Protein AF-A0A3Q3ELV6-F1 (afdb_monomer)

Nearest PDB structures (foldseek):
  6hts-assembly1_M  TM=9.367E-01  e=1.023E-05  Homo sapiens
  8hy0-assembly1_E  TM=7.033E-01  e=5.556E-07  Xenopus laevis
  5ong-assembly1_E  TM=9.252E-01  e=2.235E-05  Xenopus laevis
  7pf0-assembly1_O  TM=9.320E-01  e=3.423E-05  Homo sapiens
  8jho-assembly1_E  TM=6.820E-01  e=5.795E-06  Xenopus laevis

Mean predicted aligned error: 13.7 Å

Structure (mmCIF, N/CA/C/O backbone):
data_AF-A0A3Q3ELV6-F1
#
_entry.id   AF-A0A3Q3ELV6-F1
#
loop_
_atom_site.group_PDB
_atom_site.id
_atom_site.type_symbol
_atom_site.label_atom_id
_atom_site.label_alt_id
_atom_site.label_comp_id
_atom_site.label_asym_id
_atom_site.label_entity_id
_atom_site.label_seq_id
_atom_site.pdbx_PDB_ins_code
_atom_site.Cartn_x
_atom_site.Cartn_y
_atom_site.Cartn_z
_atom_site.occupancy
_atom_site.B_iso_or_equiv
_atom_site.auth_seq_id
_atom_site.auth_comp_id
_atom_site.auth_asym_id
_atom_site.auth_atom_id
_atom_site.pdbx_PDB_model_num
ATOM 1 N N . MET A 1 1 ? 63.309 11.826 -25.674 1.00 46.81 1 MET A N 1
ATOM 2 C CA . MET A 1 1 ? 62.225 12.732 -25.229 1.00 46.81 1 MET A CA 1
ATOM 3 C C . MET A 1 1 ? 60.992 12.454 -26.080 1.00 46.81 1 MET A C 1
ATOM 5 O O . MET A 1 1 ? 61.061 12.596 -27.294 1.00 46.81 1 MET A O 1
ATOM 9 N N . ALA A 1 2 ? 59.924 11.923 -25.478 1.00 55.00 2 ALA A N 1
ATOM 10 C CA . ALA A 1 2 ? 58.772 11.371 -26.193 1.00 55.00 2 ALA A CA 1
ATOM 11 C C . ALA A 1 2 ? 57.732 12.455 -26.523 1.00 55.00 2 ALA A C 1
ATOM 13 O O . ALA A 1 2 ? 57.252 13.162 -25.641 1.00 55.00 2 ALA A O 1
ATOM 14 N N . ARG A 1 3 ? 57.376 12.568 -27.807 1.00 62.62 3 ARG A N 1
ATOM 15 C CA . ARG A 1 3 ? 56.339 13.471 -28.321 1.00 62.62 3 ARG A CA 1
ATOM 16 C C . ARG A 1 3 ? 54.958 12.939 -27.927 1.00 62.62 3 ARG A C 1
ATOM 18 O O . ARG A 1 3 ? 54.530 11.895 -28.415 1.00 62.62 3 ARG A O 1
ATOM 25 N N . THR A 1 4 ? 54.252 13.655 -27.060 1.00 69.06 4 THR A N 1
ATOM 26 C CA . THR A 1 4 ? 52.887 13.325 -26.641 1.00 69.06 4 THR A CA 1
ATOM 27 C C . THR A 1 4 ? 51.902 13.602 -27.785 1.00 69.06 4 THR A C 1
ATOM 29 O O . THR A 1 4 ? 51.767 14.725 -28.266 1.00 69.06 4 THR A O 1
ATOM 32 N N . LYS A 1 5 ? 51.204 12.564 -28.270 1.00 66.00 5 LYS A N 1
ATOM 33 C CA . LYS A 1 5 ? 50.063 12.728 -29.185 1.00 66.00 5 LYS A CA 1
ATOM 34 C C . LYS A 1 5 ? 48.829 13.089 -28.361 1.00 66.00 5 LYS A C 1
ATOM 36 O O . LYS A 1 5 ? 48.207 12.227 -27.750 1.00 66.00 5 LYS A O 1
ATOM 41 N N . GLN A 1 6 ? 48.476 14.367 -28.351 1.00 63.94 6 GLN A N 1
ATOM 42 C CA . GLN A 1 6 ? 47.228 14.855 -27.777 1.00 63.94 6 GLN A CA 1
ATOM 43 C C . GLN A 1 6 ? 46.089 14.560 -28.767 1.00 63.94 6 GLN A C 1
ATOM 45 O O . GLN A 1 6 ? 45.954 15.225 -29.791 1.00 63.94 6 GLN A O 1
ATOM 50 N N . THR A 1 7 ? 45.272 13.536 -28.510 1.00 67.31 7 THR A N 1
ATOM 51 C CA . THR A 1 7 ? 44.023 13.358 -29.264 1.00 67.31 7 THR A CA 1
ATOM 52 C C . THR A 1 7 ? 42.970 14.285 -28.673 1.00 67.31 7 THR A C 1
ATOM 54 O O . THR A 1 7 ? 42.527 14.081 -27.541 1.00 67.31 7 THR A O 1
ATOM 57 N N . ALA A 1 8 ? 42.564 15.306 -29.426 1.00 62.56 8 ALA A N 1
ATOM 58 C CA . ALA A 1 8 ? 41.490 16.205 -29.028 1.00 62.56 8 ALA A CA 1
ATOM 59 C C . ALA A 1 8 ? 40.168 15.425 -28.895 1.00 62.56 8 ALA A C 1
ATOM 61 O O . ALA A 1 8 ? 39.532 15.067 -29.889 1.00 62.56 8 ALA A O 1
ATOM 62 N N . ARG A 1 9 ? 39.731 15.157 -27.660 1.00 64.94 9 ARG A N 1
ATOM 63 C CA . ARG A 1 9 ? 38.347 14.755 -27.391 1.00 64.94 9 ARG A CA 1
ATOM 64 C C . ARG A 1 9 ? 37.475 15.998 -27.522 1.00 64.94 9 ARG A C 1
ATOM 66 O O . ARG A 1 9 ? 37.550 16.903 -26.699 1.00 64.94 9 ARG A O 1
ATOM 73 N N . LYS A 1 10 ? 36.657 16.038 -28.575 1.00 62.53 10 LYS A N 1
ATOM 74 C CA . LYS A 1 10 ? 35.618 17.056 -28.762 1.00 62.53 10 LYS A CA 1
ATOM 75 C C . LYS A 1 10 ? 34.651 17.006 -27.573 1.00 62.53 10 LYS A C 1
ATOM 77 O O . LYS A 1 10 ? 33.914 16.033 -27.425 1.00 62.53 10 LYS A O 1
ATOM 82 N N . SER A 1 11 ? 34.625 18.054 -26.753 1.00 66.56 11 SER A N 1
ATOM 83 C CA . SER A 1 11 ? 33.542 18.324 -25.806 1.00 66.56 11 SER A CA 1
ATOM 84 C C . SER A 1 11 ? 32.325 18.812 -26.592 1.00 66.56 11 SER A C 1
ATOM 86 O O . SER A 1 11 ? 32.107 20.001 -26.804 1.00 66.56 11 SER A O 1
ATOM 88 N N . THR A 1 12 ? 31.527 17.873 -27.090 1.00 64.50 12 THR A N 1
ATOM 89 C CA . THR A 1 12 ? 30.217 18.219 -27.643 1.00 64.50 12 THR A CA 1
ATOM 90 C C . THR A 1 12 ? 29.223 18.276 -26.493 1.00 64.50 12 THR A C 1
ATOM 92 O O . THR A 1 12 ? 28.718 17.261 -26.023 1.00 64.50 12 THR A O 1
ATOM 95 N N . GLY A 1 13 ? 28.962 19.499 -26.021 1.00 60.69 13 GLY A N 1
ATOM 96 C CA . GLY A 1 13 ? 27.707 19.808 -25.347 1.00 60.69 13 GLY A CA 1
ATOM 97 C C . GLY A 1 13 ? 26.554 19.342 -26.234 1.00 60.69 13 GLY A C 1
ATOM 98 O O . GLY A 1 13 ? 26.610 19.505 -27.455 1.00 60.69 13 GLY A O 1
ATOM 99 N N . GLY A 1 14 ? 25.562 18.693 -25.624 1.00 68.94 14 GLY A N 1
ATOM 100 C CA . GLY A 1 14 ? 24.464 18.023 -26.314 1.00 68.94 14 GLY A CA 1
ATOM 101 C C . GLY A 1 14 ? 23.746 18.935 -27.308 1.00 68.94 14 GLY A C 1
ATOM 102 O O . GLY A 1 14 ? 22.829 19.665 -26.952 1.00 68.94 14 GLY A O 1
ATOM 103 N N . LYS A 1 15 ? 24.147 18.863 -28.576 1.00 63.28 15 LYS A N 1
ATOM 104 C CA . LYS A 1 15 ? 23.410 19.381 -29.726 1.00 63.28 15 LYS A CA 1
ATOM 105 C C . LYS A 1 15 ? 23.180 18.211 -30.665 1.00 63.28 15 LYS A C 1
ATOM 107 O O . LYS A 1 15 ? 24.128 17.642 -31.199 1.00 63.28 15 LYS A O 1
ATOM 112 N N . ALA A 1 16 ? 21.911 17.848 -30.826 1.00 66.94 16 ALA A N 1
ATOM 113 C CA . ALA A 1 16 ? 21.481 16.797 -31.732 1.00 66.94 16 ALA A CA 1
ATOM 114 C C . ALA A 1 16 ? 21.803 17.197 -33.186 1.00 66.94 16 ALA A C 1
ATOM 116 O O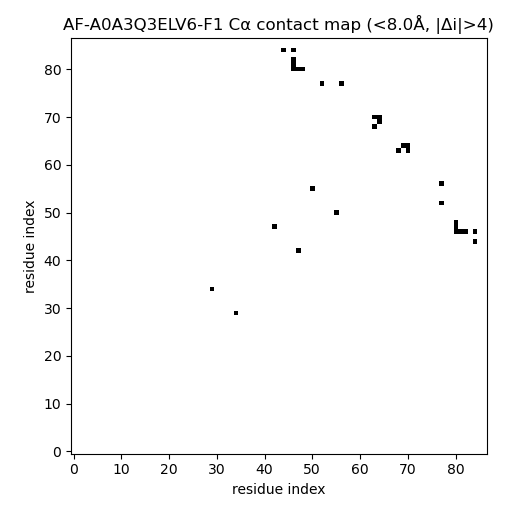 . ALA A 1 16 ? 21.297 18.220 -33.659 1.00 66.94 16 ALA A O 1
ATOM 117 N N . PRO A 1 17 ? 22.623 16.424 -33.918 1.00 62.91 17 PRO A N 1
ATOM 118 C CA . PRO A 1 17 ? 22.813 16.643 -35.336 1.00 62.91 17 PRO A CA 1
ATOM 119 C C . PRO A 1 17 ? 21.631 16.046 -36.108 1.00 62.91 17 PRO A C 1
ATOM 121 O O . PRO A 1 17 ? 21.389 14.848 -36.046 1.00 62.91 17 PRO A O 1
ATOM 124 N N . ARG A 1 18 ? 20.948 16.933 -36.846 1.00 58.97 18 ARG A N 1
ATOM 125 C CA . ARG A 1 18 ? 20.253 16.739 -38.134 1.00 58.97 18 ARG A CA 1
ATOM 126 C C . ARG A 1 18 ? 19.215 15.606 -38.207 1.00 58.97 18 ARG A C 1
ATOM 128 O O . ARG A 1 18 ? 19.550 14.437 -38.096 1.00 58.97 18 ARG A O 1
ATOM 135 N N . LYS A 1 19 ? 17.965 15.980 -38.533 1.00 62.66 19 LYS A N 1
ATOM 136 C CA . LYS A 1 19 ? 16.881 15.103 -39.025 1.00 62.66 19 LYS A CA 1
ATOM 137 C C . LYS A 1 19 ? 17.409 14.104 -40.073 1.00 62.66 19 LYS A C 1
ATOM 139 O O . LYS A 1 19 ? 17.362 14.364 -41.270 1.00 62.66 19 LYS A O 1
ATOM 144 N N . GLN A 1 20 ? 17.897 12.959 -39.620 1.00 60.41 20 GLN A N 1
ATOM 145 C CA . GLN A 1 20 ? 17.698 11.694 -40.302 1.00 60.41 20 GLN A CA 1
ATOM 146 C C . GLN A 1 20 ? 16.308 11.229 -39.885 1.00 60.41 20 GLN A C 1
ATOM 148 O O . GLN A 1 20 ? 15.892 11.472 -38.749 1.00 60.41 20 GLN A O 1
ATOM 153 N N . LEU A 1 21 ? 15.565 10.627 -40.808 1.00 62.41 21 LEU A N 1
ATOM 154 C CA . LEU A 1 21 ? 14.301 9.954 -40.522 1.00 62.41 21 LEU A CA 1
ATOM 155 C C . LEU A 1 21 ? 14.592 8.821 -39.530 1.00 62.41 21 LEU A C 1
ATOM 157 O O . LEU A 1 21 ? 14.830 7.682 -39.913 1.00 62.41 21 LEU A O 1
ATOM 161 N N . ALA A 1 22 ? 14.668 9.164 -38.245 1.00 64.62 22 ALA A N 1
ATOM 162 C CA . ALA A 1 22 ? 14.918 8.226 -37.178 1.00 64.62 22 ALA A CA 1
ATOM 163 C C . ALA A 1 22 ? 13.670 7.361 -37.082 1.00 64.62 22 ALA A C 1
ATOM 165 O O . ALA A 1 22 ? 12.640 7.782 -36.551 1.00 64.62 22 ALA A O 1
ATOM 166 N N . THR A 1 23 ? 13.752 6.152 -37.628 1.00 68.56 23 THR A N 1
ATOM 167 C CA . THR A 1 23 ? 12.816 5.089 -37.292 1.00 68.56 23 THR A CA 1
ATOM 168 C C . THR A 1 23 ? 12.844 4.976 -35.773 1.00 68.56 23 THR A C 1
ATOM 170 O O . THR A 1 23 ? 13.855 4.546 -35.213 1.00 68.56 23 THR A O 1
ATOM 173 N N . LYS A 1 24 ? 11.793 5.457 -35.094 1.00 75.56 24 LYS A N 1
ATOM 174 C CA . LYS A 1 24 ? 11.677 5.370 -33.634 1.00 75.56 24 LYS A CA 1
ATOM 175 C C . LYS A 1 24 ? 11.989 3.931 -33.237 1.00 75.56 24 LYS A C 1
ATOM 177 O O . LYS A 1 24 ? 11.261 3.016 -33.624 1.00 75.56 24 LYS A O 1
ATOM 18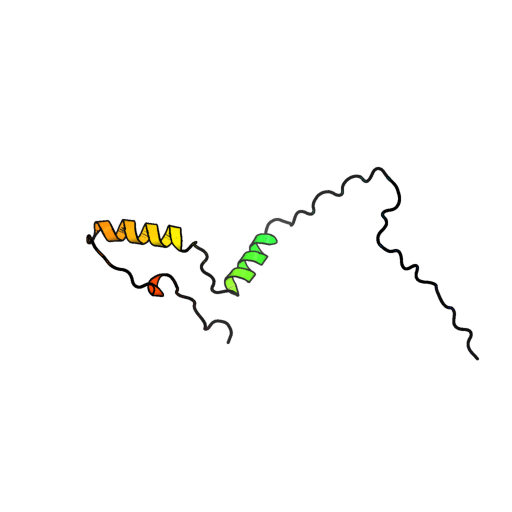2 N N . ALA A 1 25 ? 13.086 3.735 -32.506 1.00 78.81 25 ALA A N 1
ATOM 183 C CA . ALA A 1 25 ? 13.412 2.434 -31.952 1.00 78.81 25 ALA A CA 1
ATOM 184 C C . ALA A 1 25 ? 12.213 1.964 -31.120 1.00 78.81 25 ALA A C 1
ATOM 186 O O . ALA A 1 25 ? 11.624 2.745 -30.364 1.00 78.81 25 ALA A O 1
ATOM 187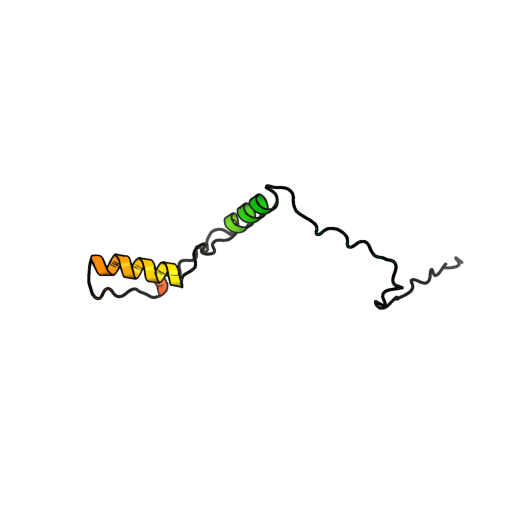 N N . LYS A 1 26 ? 11.809 0.707 -31.308 1.00 84.75 26 LYS A N 1
ATOM 188 C CA . LYS A 1 26 ? 10.665 0.149 -30.587 1.00 84.75 26 LYS A CA 1
ATOM 189 C C . LYS A 1 26 ? 10.942 0.230 -29.079 1.00 84.75 26 LYS A C 1
ATOM 191 O O . LYS A 1 26 ? 12.075 -0.038 -28.671 1.00 84.75 26 LYS A O 1
ATOM 196 N N . PRO A 1 27 ? 9.940 0.569 -28.249 1.00 90.25 27 PRO A N 1
ATOM 197 C CA . PRO A 1 27 ? 10.105 0.548 -26.803 1.00 90.25 27 PRO A CA 1
ATOM 198 C C . PRO A 1 27 ? 10.638 -0.812 -26.349 1.00 90.25 27 PRO A C 1
ATOM 200 O O . PRO A 1 27 ? 10.111 -1.855 -26.745 1.00 90.25 27 PRO A O 1
ATOM 203 N N . HIS A 1 28 ? 11.688 -0.807 -25.528 1.00 91.62 28 HIS A N 1
ATOM 204 C CA . HIS A 1 28 ? 12.230 -2.040 -24.973 1.00 91.62 28 HIS A CA 1
ATOM 205 C C . HIS A 1 28 ? 11.168 -2.723 -24.102 1.00 91.62 28 HIS A C 1
ATOM 207 O O . HIS A 1 28 ? 10.681 -2.144 -23.128 1.00 91.62 28 HIS A O 1
ATOM 213 N N . ARG A 1 29 ? 10.834 -3.975 -24.430 1.00 95.25 29 ARG A N 1
ATOM 214 C CA . ARG A 1 29 ? 9.912 -4.807 -23.654 1.00 95.25 29 ARG A CA 1
ATOM 215 C C . ARG A 1 29 ? 10.677 -5.969 -23.037 1.00 95.25 29 ARG A C 1
ATOM 217 O O . ARG A 1 29 ? 11.323 -6.737 -23.741 1.00 95.25 29 ARG A O 1
ATOM 224 N N . TYR A 1 30 ? 10.583 -6.101 -21.717 1.00 96.06 30 TYR A N 1
ATOM 225 C CA . TYR A 1 30 ? 11.158 -7.237 -21.002 1.00 96.06 30 TYR A CA 1
ATOM 226 C C . TYR A 1 30 ? 10.469 -8.547 -21.397 1.00 96.06 30 TYR A C 1
ATOM 228 O O . TYR A 1 30 ? 9.274 -8.564 -21.706 1.00 96.06 30 TYR A O 1
ATOM 236 N N . ARG A 1 31 ? 11.218 -9.654 -21.341 1.00 96.62 31 ARG A N 1
ATOM 237 C CA . ARG A 1 31 ? 10.655 -10.993 -21.536 1.00 96.62 31 ARG A CA 1
ATOM 238 C C . ARG A 1 31 ? 9.653 -11.301 -20.408 1.00 96.62 31 ARG A C 1
ATOM 240 O O . ARG A 1 31 ? 9.834 -10.810 -19.284 1.00 96.62 31 ARG A O 1
ATOM 247 N N . PRO A 1 32 ? 8.608 -12.104 -20.674 1.00 97.50 32 PRO A N 1
ATOM 248 C CA . PRO A 1 32 ? 7.742 -12.628 -19.622 1.00 97.50 32 PRO A CA 1
ATOM 249 C C . PRO A 1 32 ? 8.574 -13.240 -18.483 1.00 97.50 32 PRO A C 1
ATOM 251 O O . PRO A 1 32 ? 9.615 -13.847 -18.724 1.00 97.50 32 PRO A O 1
ATOM 254 N N . GLY A 1 33 ? 8.162 -13.017 -17.236 1.00 97.12 33 GLY A N 1
ATOM 255 C CA . GLY A 1 33 ? 8.878 -13.490 -16.045 1.00 97.12 33 GLY A CA 1
ATOM 256 C C . GLY A 1 33 ? 9.995 -12.569 -15.534 1.00 97.12 33 GLY A C 1
ATOM 257 O O . GLY A 1 33 ? 10.234 -12.535 -14.330 1.00 97.12 33 GLY A O 1
ATOM 258 N N . THR A 1 34 ? 10.628 -11.739 -16.376 1.00 97.94 34 THR A N 1
ATOM 259 C CA . THR A 1 34 ? 11.711 -10.841 -15.916 1.00 97.94 34 THR A CA 1
ATOM 260 C C . THR A 1 34 ? 11.229 -9.827 -14.874 1.00 97.94 34 THR A C 1
ATOM 262 O O . THR A 1 34 ? 11.915 -9.571 -13.886 1.00 97.94 34 THR A O 1
ATOM 265 N N . VAL A 1 35 ? 10.043 -9.246 -15.080 1.00 97.69 35 VAL A N 1
ATOM 266 C CA . VAL A 1 35 ? 9.458 -8.279 -14.137 1.00 97.69 35 VAL A CA 1
ATOM 267 C C . VAL A 1 35 ? 8.991 -8.979 -12.859 1.00 97.69 35 VAL A C 1
ATOM 269 O O . VAL A 1 35 ? 9.310 -8.506 -11.772 1.00 97.69 35 VAL A O 1
ATOM 272 N N . ALA A 1 36 ? 8.356 -10.147 -12.984 1.00 98.00 36 ALA A N 1
ATOM 273 C CA . ALA A 1 36 ? 7.873 -10.928 -11.847 1.00 98.00 36 ALA A CA 1
ATOM 274 C C . ALA A 1 36 ? 9.013 -11.351 -10.905 1.00 98.00 36 ALA A C 1
ATOM 276 O O . ALA A 1 36 ? 8.938 -11.124 -9.703 1.00 98.00 36 ALA A O 1
ATOM 277 N N . LEU A 1 37 ? 10.122 -11.883 -11.437 1.00 98.38 37 LEU A N 1
ATOM 278 C CA . LEU A 1 37 ? 11.285 -12.255 -10.617 1.00 98.38 37 LEU A CA 1
ATOM 279 C C . LEU A 1 37 ? 11.904 -11.048 -9.901 1.00 98.38 37 LEU A C 1
ATOM 281 O O . LEU A 1 37 ? 12.382 -11.169 -8.772 1.00 98.38 37 LEU A O 1
ATOM 285 N N . ARG A 1 38 ? 11.891 -9.874 -10.539 1.00 97.50 38 ARG A N 1
ATOM 286 C CA . ARG A 1 38 ? 12.365 -8.629 -9.925 1.00 97.50 38 ARG A CA 1
ATOM 287 C C . ARG A 1 38 ? 11.451 -8.182 -8.782 1.00 97.50 38 ARG A C 1
ATOM 289 O O . ARG A 1 38 ? 11.959 -7.770 -7.742 1.00 97.50 38 ARG A O 1
ATOM 296 N N . GLU A 1 39 ? 10.138 -8.283 -8.954 1.00 96.94 39 GLU A N 1
ATOM 297 C CA . GLU A 1 39 ? 9.148 -7.968 -7.918 1.00 96.94 39 GLU A CA 1
ATOM 298 C C . GLU A 1 39 ? 9.221 -8.942 -6.738 1.00 96.94 39 GLU A C 1
ATOM 300 O O . GLU A 1 39 ? 9.283 -8.490 -5.598 1.00 96.94 39 GLU A O 1
ATOM 305 N N . ILE A 1 40 ? 9.340 -10.252 -6.991 1.00 97.31 40 ILE A N 1
ATOM 306 C CA . ILE A 1 40 ? 9.531 -11.274 -5.947 1.00 97.31 40 ILE A CA 1
ATOM 307 C C . ILE A 1 40 ? 10.764 -10.945 -5.101 1.00 97.31 40 ILE A C 1
ATOM 309 O O . ILE A 1 40 ? 10.670 -10.851 -3.880 1.00 97.31 40 ILE A O 1
ATOM 313 N N . ARG A 1 41 ? 11.912 -10.688 -5.742 1.00 97.00 41 ARG A N 1
ATOM 314 C CA . ARG A 1 41 ? 13.145 -10.318 -5.029 1.00 97.00 41 ARG A CA 1
ATOM 315 C C . ARG A 1 41 ? 12.984 -9.023 -4.235 1.00 97.00 41 ARG A C 1
ATOM 317 O O . ARG A 1 41 ? 13.496 -8.924 -3.123 1.00 97.00 41 ARG A O 1
ATOM 324 N N . ARG A 1 42 ? 12.278 -8.029 -4.787 1.00 95.44 42 ARG A N 1
ATOM 325 C CA . ARG A 1 42 ? 12.004 -6.759 -4.101 1.00 95.44 42 ARG A CA 1
ATOM 326 C C . ARG A 1 42 ? 11.172 -6.985 -2.837 1.00 95.44 42 ARG A C 1
ATOM 328 O O . ARG A 1 42 ? 11.595 -6.547 -1.772 1.00 95.44 42 ARG A O 1
ATOM 335 N N . TYR A 1 43 ? 10.033 -7.667 -2.945 1.00 94.50 43 TYR A N 1
ATOM 336 C CA . TYR A 1 43 ? 9.100 -7.866 -1.830 1.00 94.50 43 TYR A CA 1
ATOM 337 C C . TYR A 1 43 ? 9.584 -8.879 -0.795 1.00 94.50 43 TYR A C 1
ATOM 339 O O . TYR A 1 43 ? 9.183 -8.806 0.357 1.00 94.50 43 TYR A O 1
ATOM 347 N N . GLN A 1 44 ? 10.472 -9.802 -1.166 1.00 94.50 44 GLN A N 1
ATOM 348 C CA . GLN A 1 44 ? 11.134 -10.671 -0.192 1.00 94.50 44 GLN A CA 1
ATOM 349 C C . GLN A 1 44 ? 12.219 -9.937 0.607 1.00 94.50 44 GLN A C 1
ATOM 351 O O . GLN A 1 44 ? 12.510 -10.331 1.735 1.00 94.50 44 GLN A O 1
ATOM 356 N N . LYS A 1 45 ? 12.818 -8.880 0.039 1.00 93.38 45 LYS A N 1
ATOM 357 C CA . LYS A 1 45 ? 13.835 -8.061 0.710 1.00 93.38 45 LYS A CA 1
ATOM 358 C C . LYS A 1 45 ? 13.225 -7.005 1.634 1.00 93.38 45 LYS A C 1
ATOM 360 O O . LYS A 1 45 ? 13.818 -6.687 2.660 1.00 93.38 45 LYS A O 1
ATOM 365 N N . SER A 1 46 ? 12.084 -6.427 1.263 1.00 91.19 46 SER A N 1
ATOM 366 C CA . SER A 1 46 ? 11.382 -5.439 2.083 1.00 91.19 46 SER A CA 1
ATOM 367 C C . SER A 1 46 ? 10.313 -6.082 2.972 1.00 91.19 46 SER A C 1
ATOM 369 O O . SER A 1 46 ? 9.909 -7.223 2.782 1.00 91.19 46 SER A O 1
ATOM 371 N N . THR A 1 47 ? 9.850 -5.328 3.966 1.00 90.81 47 THR A N 1
ATOM 372 C CA . THR A 1 47 ? 8.718 -5.688 4.840 1.00 90.81 47 THR A CA 1
ATOM 373 C C . THR A 1 47 ? 7.623 -4.618 4.772 1.00 90.81 47 THR A C 1
ATOM 375 O O . THR A 1 47 ? 6.920 -4.341 5.743 1.00 90.81 47 THR A O 1
ATOM 378 N N . GLU A 1 48 ? 7.508 -3.940 3.624 1.00 91.56 48 GLU A N 1
ATOM 379 C CA . GLU A 1 48 ? 6.457 -2.946 3.405 1.00 91.56 48 GLU A CA 1
ATOM 380 C C . GLU A 1 48 ? 5.091 -3.614 3.216 1.00 91.56 48 GLU A C 1
ATOM 382 O O . GLU A 1 48 ? 4.989 -4.710 2.668 1.00 91.56 48 GLU A O 1
ATOM 387 N N . LEU A 1 49 ? 4.030 -2.946 3.673 1.00 92.06 49 LEU A N 1
ATOM 388 C CA . LEU A 1 49 ? 2.672 -3.442 3.481 1.00 92.06 49 LEU A CA 1
ATOM 389 C C . LEU A 1 49 ? 2.341 -3.454 1.987 1.00 92.06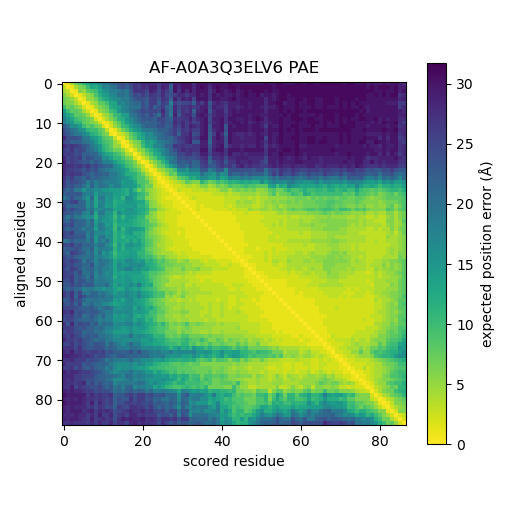 49 LEU A C 1
ATOM 391 O O . LEU A 1 49 ? 2.452 -2.430 1.313 1.00 92.06 49 LEU A O 1
ATOM 395 N N . LEU A 1 50 ? 1.893 -4.607 1.494 1.00 93.25 50 LEU A N 1
ATOM 396 C CA . LEU A 1 50 ? 1.492 -4.778 0.096 1.00 93.25 50 LEU A CA 1
ATOM 397 C C . LEU A 1 50 ? 0.090 -4.215 -0.180 1.00 93.25 50 LEU A C 1
ATOM 399 O O . LEU A 1 50 ? -0.225 -3.843 -1.308 1.00 93.25 50 LEU A O 1
ATOM 403 N N . ILE A 1 51 ? -0.742 -4.115 0.860 1.00 94.00 51 ILE A N 1
ATOM 404 C CA . ILE A 1 51 ? -2.097 -3.566 0.796 1.00 94.00 51 ILE A CA 1
ATOM 405 C C . ILE A 1 51 ? -2.088 -2.142 1.360 1.00 94.00 51 ILE A C 1
ATOM 407 O O . ILE A 1 51 ? -1.462 -1.853 2.383 1.00 94.00 51 ILE A O 1
ATOM 411 N N . ARG A 1 52 ? -2.801 -1.226 0.694 1.00 94.69 52 ARG A N 1
ATOM 412 C CA . ARG A 1 52 ? -2.931 0.165 1.149 1.00 94.69 52 ARG A CA 1
ATOM 413 C C . ARG A 1 52 ? -3.663 0.228 2.492 1.00 94.69 52 ARG A C 1
ATOM 415 O O . ARG A 1 52 ? -4.717 -0.377 2.661 1.00 94.69 52 ARG A O 1
ATOM 422 N N . LYS A 1 53 ? -3.147 1.054 3.407 1.00 92.62 53 LYS A N 1
ATOM 423 C CA . LYS A 1 53 ? -3.658 1.165 4.784 1.00 92.62 53 LYS A CA 1
ATOM 424 C C . LYS A 1 53 ? -5.113 1.627 4.867 1.00 92.62 53 LYS A C 1
ATOM 426 O O . LYS A 1 53 ? -5.894 1.004 5.568 1.00 92.62 53 LYS A O 1
ATOM 431 N N . LEU A 1 54 ? -5.488 2.695 4.157 1.00 94.50 54 LEU A N 1
ATOM 432 C CA . LEU A 1 54 ? -6.819 3.299 4.308 1.00 94.50 54 LEU A CA 1
ATOM 433 C C . LEU A 1 54 ? -7.969 2.384 3.835 1.00 94.50 54 LEU A C 1
ATOM 435 O O . LEU A 1 54 ? -8.922 2.229 4.596 1.00 94.50 54 LEU A O 1
ATOM 439 N N . PRO A 1 55 ? -7.910 1.743 2.648 1.00 96.31 55 PRO A N 1
ATOM 440 C CA . PRO A 1 55 ? -8.935 0.776 2.249 1.00 96.31 55 PRO A CA 1
ATOM 441 C C . PRO A 1 55 ? -9.027 -0.419 3.204 1.00 96.31 55 PRO A C 1
ATOM 443 O O . PRO A 1 55 ? -10.125 -0.791 3.603 1.00 96.31 55 PRO A O 1
ATOM 446 N N . PHE A 1 56 ? -7.884 -0.964 3.638 1.00 95.94 56 PHE A N 1
ATOM 447 C CA . PHE A 1 56 ? -7.852 -2.072 4.596 1.00 95.94 56 PHE A CA 1
ATOM 448 C C . PHE A 1 56 ? -8.452 -1.678 5.954 1.00 95.94 56 PHE A C 1
ATOM 450 O O . PHE A 1 56 ? -9.249 -2.414 6.524 1.00 95.94 56 PHE A O 1
ATOM 457 N N . GLN A 1 57 ? -8.141 -0.476 6.443 1.00 95.12 57 GLN A N 1
ATOM 458 C CA . GLN A 1 57 ? -8.719 0.062 7.672 1.00 95.12 57 GLN A CA 1
ATOM 459 C C . GLN A 1 57 ? -10.240 0.224 7.586 1.00 95.12 57 GLN A C 1
ATOM 461 O O . GLN A 1 57 ? -10.929 -0.040 8.570 1.00 95.12 57 GLN A O 1
ATOM 466 N N . ARG A 1 58 ? -10.767 0.684 6.445 1.00 95.69 58 ARG A N 1
ATOM 467 C CA . ARG A 1 58 ? -12.218 0.803 6.234 1.00 95.69 58 ARG A CA 1
ATOM 468 C C . ARG A 1 58 ? -12.886 -0.567 6.272 1.00 95.69 58 ARG A C 1
ATOM 470 O O . ARG A 1 58 ? -13.831 -0.725 7.031 1.00 95.69 58 ARG A O 1
ATOM 477 N N . LEU A 1 59 ? -12.323 -1.546 5.563 1.00 96.25 59 LEU A N 1
ATOM 478 C CA . LEU A 1 59 ? -12.828 -2.921 5.543 1.00 96.25 59 LEU A CA 1
ATOM 479 C C . LEU A 1 59 ? -12.892 -3.537 6.947 1.00 96.25 59 LEU A C 1
ATOM 481 O O . LEU A 1 59 ? -13.899 -4.111 7.335 1.00 96.25 59 LEU A O 1
ATOM 485 N N . VAL A 1 60 ? -11.833 -3.391 7.742 1.00 95.62 60 VAL A N 1
ATOM 486 C CA . VAL A 1 60 ? -11.825 -3.943 9.104 1.00 95.62 60 VAL A CA 1
ATOM 487 C C . VAL A 1 60 ? -12.862 -3.254 10.000 1.00 95.62 60 VAL A C 1
ATOM 489 O O . VAL A 1 60 ? -13.456 -3.912 10.848 1.00 95.62 60 VAL A O 1
ATOM 492 N N . ARG A 1 61 ? -13.108 -1.948 9.823 1.00 94.94 61 ARG A N 1
ATOM 493 C CA . ARG A 1 61 ? -14.153 -1.227 10.574 1.00 94.94 61 ARG A CA 1
ATOM 494 C C . ARG A 1 61 ? -15.559 -1.640 10.160 1.00 94.94 61 ARG A C 1
ATOM 496 O O . ARG A 1 61 ? -16.407 -1.740 11.033 1.00 94.94 61 ARG A O 1
ATOM 503 N N . GLU A 1 62 ? -15.775 -1.869 8.870 1.00 95.81 62 GLU A N 1
ATOM 504 C CA . GLU A 1 62 ? -17.033 -2.386 8.327 1.00 95.81 62 GLU A CA 1
ATOM 505 C C . GLU A 1 62 ? -17.374 -3.732 8.973 1.00 95.81 62 GLU A C 1
ATOM 507 O O . GLU A 1 62 ? -18.390 -3.836 9.645 1.00 95.81 62 GLU A O 1
ATOM 512 N N . ILE A 1 63 ? -16.448 -4.694 8.921 1.00 96.50 63 ILE A N 1
ATOM 513 C CA . ILE A 1 63 ? -16.633 -6.020 9.533 1.00 96.50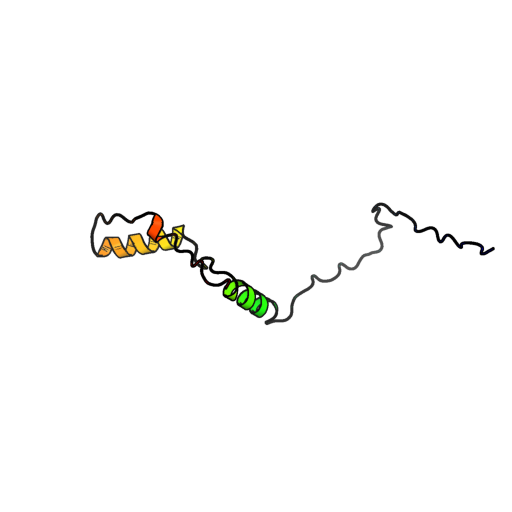 63 ILE A CA 1
ATOM 514 C C . ILE A 1 63 ? -16.831 -5.916 11.051 1.00 96.50 63 ILE A C 1
ATOM 516 O O . ILE A 1 63 ? -17.675 -6.594 11.622 1.00 96.50 63 ILE A O 1
ATOM 520 N N . ALA A 1 64 ? -16.044 -5.084 11.740 1.00 96.06 64 ALA A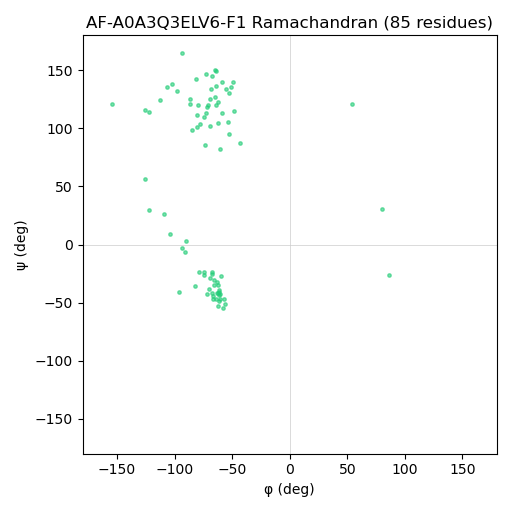 N 1
ATOM 521 C CA . ALA A 1 64 ? -16.129 -4.962 13.195 1.00 96.06 64 ALA A CA 1
ATOM 522 C C . ALA A 1 64 ? -17.4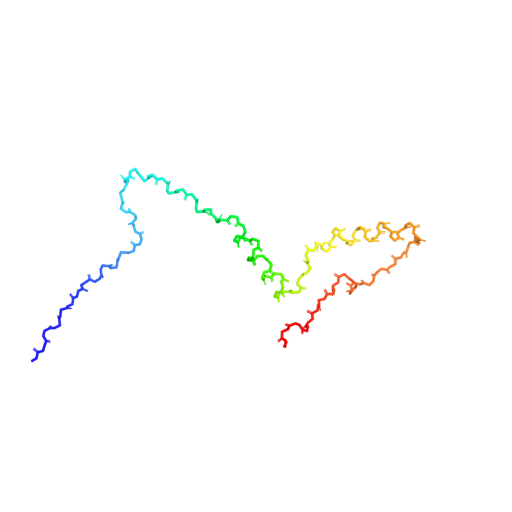65 -4.372 13.675 1.00 96.06 64 ALA A C 1
ATOM 524 O O . ALA A 1 64 ? -17.922 -4.714 14.769 1.00 96.06 64 ALA A O 1
ATOM 525 N N . GLN A 1 65 ? -18.083 -3.507 12.867 1.00 95.12 65 GLN A N 1
ATOM 526 C CA . GLN A 1 65 ? -19.368 -2.896 13.183 1.00 95.12 65 GLN A CA 1
ATOM 527 C C . GLN A 1 65 ? -20.485 -3.946 13.298 1.00 95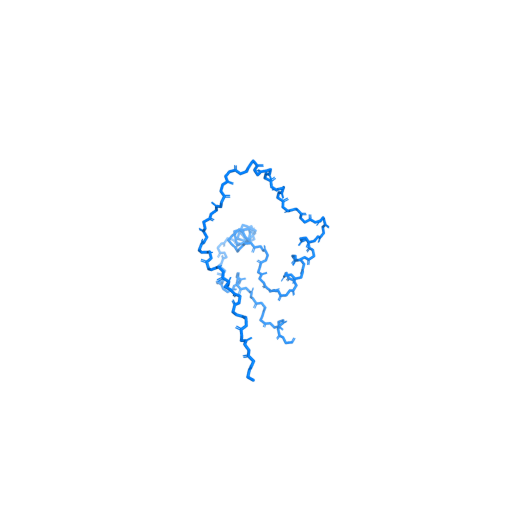.12 65 GLN A C 1
ATOM 529 O O . GLN A 1 65 ? -21.362 -3.779 14.144 1.00 95.12 65 GLN A O 1
ATOM 534 N N . ASP A 1 66 ? -20.405 -5.040 12.533 1.00 95.62 66 ASP A N 1
ATOM 535 C CA . ASP A 1 66 ? -21.378 -6.142 12.568 1.00 95.62 66 ASP A CA 1
ATOM 536 C C . ASP A 1 66 ? -21.354 -6.920 13.896 1.00 95.62 66 ASP A C 1
ATOM 538 O O . ASP A 1 66 ? -22.344 -7.541 14.277 1.00 95.62 66 ASP A O 1
ATOM 542 N N . PHE A 1 67 ? -20.236 -6.877 14.631 1.00 94.19 67 PHE A N 1
ATOM 543 C CA . PHE A 1 67 ? -20.086 -7.576 15.912 1.00 94.19 67 PHE A CA 1
ATOM 544 C C . PHE A 1 67 ? -20.377 -6.685 17.117 1.00 94.19 67 PHE A C 1
ATOM 546 O O . PHE A 1 67 ? -20.963 -7.137 18.101 1.00 94.19 67 PHE A O 1
ATOM 553 N N . LYS A 1 68 ? -19.916 -5.431 17.087 1.00 93.44 68 LYS A N 1
ATOM 554 C CA . LYS A 1 68 ? -20.130 -4.476 18.175 1.00 93.44 68 LYS A CA 1
ATOM 555 C C . LYS A 1 68 ? -20.071 -3.051 17.652 1.00 93.44 68 LYS A C 1
ATOM 557 O O . LYS A 1 68 ? -19.035 -2.583 17.179 1.00 93.44 68 LYS A O 1
ATOM 562 N N . THR A 1 69 ? -21.166 -2.330 17.851 1.00 87.38 69 THR A N 1
ATOM 563 C CA . THR A 1 69 ? -21.238 -0.899 17.575 1.00 87.38 69 THR A CA 1
ATOM 564 C C . THR A 1 69 ? -20.353 -0.129 18.570 1.00 87.38 69 THR A C 1
ATOM 566 O O . THR A 1 69 ? -20.417 -0.397 19.769 1.00 87.38 69 THR A O 1
ATOM 569 N N . ASP A 1 70 ? -19.548 0.823 18.079 1.00 87.88 70 ASP A N 1
ATOM 570 C CA . ASP A 1 70 ? -18.645 1.712 18.852 1.00 87.88 70 ASP A CA 1
ATOM 571 C C . ASP A 1 70 ? -17.279 1.124 19.290 1.00 87.88 70 ASP A C 1
ATOM 573 O O . ASP A 1 70 ? -16.674 1.504 20.296 1.00 87.88 70 ASP A O 1
ATOM 577 N N . LEU A 1 71 ? -16.727 0.193 18.505 1.00 92.00 71 LEU A N 1
ATOM 578 C CA . LEU A 1 71 ? -15.348 -0.264 18.699 1.00 92.00 71 LEU A CA 1
ATOM 579 C C . LEU A 1 71 ? -14.317 0.822 18.335 1.00 92.00 71 LEU A C 1
ATOM 581 O O . LEU A 1 71 ? -14.250 1.324 17.208 1.00 92.00 71 LEU A O 1
ATOM 585 N N . ARG A 1 72 ? -13.429 1.132 19.287 1.00 92.75 72 ARG A N 1
ATOM 586 C CA . ARG A 1 72 ? -12.292 2.044 19.090 1.00 92.75 72 ARG A CA 1
ATOM 587 C C . ARG A 1 72 ? -11.018 1.253 18.800 1.00 92.75 72 ARG A C 1
ATOM 589 O O . ARG A 1 72 ? -10.668 0.328 19.522 1.00 92.75 72 ARG A O 1
ATOM 596 N N . PHE A 1 73 ? -10.296 1.664 17.759 1.00 90.44 73 PHE A N 1
ATOM 597 C CA . PHE A 1 73 ? -9.035 1.044 17.344 1.00 90.44 73 PHE A CA 1
ATOM 598 C C . PHE A 1 73 ? -7.847 1.932 17.707 1.00 90.44 73 PHE A C 1
ATOM 600 O O . PHE A 1 73 ? -7.866 3.135 17.428 1.00 90.44 73 PHE A O 1
ATOM 607 N N . GLN A 1 74 ? -6.792 1.334 18.260 1.00 92.31 74 GLN A N 1
ATOM 608 C CA . GLN A 1 74 ? -5.524 2.019 18.495 1.00 92.31 74 GLN A CA 1
ATOM 609 C C . GLN A 1 74 ? -4.846 2.365 17.157 1.00 92.31 74 GLN A C 1
ATOM 611 O O . GLN A 1 74 ? -4.927 1.622 16.177 1.00 92.31 74 GLN A O 1
ATOM 616 N N . SER A 1 75 ? -4.153 3.503 17.093 1.00 84.56 75 SER A N 1
ATOM 617 C CA . SER A 1 75 ? -3.466 3.958 15.874 1.00 84.56 75 SER A CA 1
ATOM 618 C C . SER A 1 75 ? -2.279 3.070 15.472 1.00 84.56 75 SER A C 1
ATOM 620 O O . SER A 1 75 ? -1.931 2.988 14.291 1.00 84.56 75 SER A O 1
ATOM 622 N N . THR A 1 76 ? -1.668 2.373 16.431 1.00 86.75 76 THR A N 1
ATOM 623 C CA . THR A 1 76 ? -0.550 1.438 16.224 1.00 86.75 76 THR A CA 1
ATOM 624 C C . THR A 1 76 ? -0.975 0.170 15.485 1.00 86.75 76 THR A C 1
ATOM 626 O O . THR A 1 76 ? -0.179 -0.371 14.720 1.00 86.75 76 THR A O 1
ATOM 629 N N . SER A 1 77 ? -2.233 -0.263 15.622 1.00 83.00 77 SER A N 1
ATOM 630 C CA . SER A 1 77 ? -2.754 -1.506 15.033 1.00 83.00 77 SER A CA 1
ATOM 631 C C . SER A 1 77 ? -2.662 -1.548 13.502 1.00 83.00 77 SER A C 1
ATOM 633 O O . SER A 1 77 ? -2.526 -2.615 12.916 1.00 83.00 77 SER A O 1
ATOM 635 N N . TRP A 1 78 ? -2.675 -0.389 12.840 1.00 81.94 78 TRP A N 1
ATOM 636 C CA . TRP A 1 78 ? -2.592 -0.268 11.374 1.00 81.94 78 TRP A CA 1
ATOM 637 C C . TRP A 1 78 ? -1.158 -0.137 10.848 1.00 81.94 78 TRP A C 1
ATOM 639 O O . TRP A 1 78 ? -0.920 -0.082 9.639 1.00 81.94 78 TRP A O 1
ATOM 649 N N . ASN A 1 79 ? -0.191 -0.023 11.757 1.00 80.69 79 ASN A N 1
ATOM 650 C CA . ASN A 1 79 ? 1.186 0.347 11.474 1.00 80.69 79 ASN A CA 1
ATOM 651 C C . ASN A 1 79 ? 2.146 -0.703 12.042 1.00 80.69 79 ASN A C 1
ATOM 653 O O . ASN A 1 79 ? 3.041 -0.373 12.814 1.00 80.69 79 ASN A O 1
ATOM 657 N N . SER A 1 80 ? 1.980 -1.967 11.646 1.00 70.06 80 SER A N 1
ATOM 658 C CA . SER A 1 80 ? 2.974 -2.999 11.947 1.00 70.06 80 SER A CA 1
ATOM 659 C C . SER A 1 80 ? 4.057 -3.004 10.869 1.00 70.06 80 SER A C 1
ATOM 661 O O . SER A 1 80 ? 3.768 -3.147 9.680 1.00 70.06 80 SER A O 1
ATOM 663 N N . ARG A 1 81 ? 5.310 -2.791 11.276 1.00 75.00 81 ARG A N 1
ATOM 664 C CA . ARG A 1 81 ? 6.495 -2.944 10.425 1.00 75.00 81 ARG A CA 1
ATOM 665 C C . ARG A 1 81 ? 7.441 -3.895 11.141 1.00 75.00 81 ARG A C 1
ATOM 667 O O . ARG A 1 81 ? 7.943 -3.563 12.213 1.00 75.00 81 ARG A O 1
ATOM 674 N N . ASP A 1 82 ? 7.685 -5.052 10.539 1.00 65.44 82 ASP A N 1
ATOM 675 C CA . ASP A 1 82 ? 8.696 -5.984 11.026 1.00 65.44 82 ASP A CA 1
ATOM 676 C C . ASP A 1 82 ? 10.093 -5.398 10.762 1.00 65.44 82 ASP A C 1
ATOM 678 O O . ASP A 1 82 ? 10.438 -5.070 9.620 1.00 65.44 82 ASP A O 1
ATOM 682 N N . ARG A 1 83 ? 10.862 -5.199 11.840 1.00 67.56 83 ARG A N 1
ATOM 683 C CA . ARG A 1 83 ? 12.198 -4.580 11.839 1.00 67.56 83 ARG A CA 1
ATOM 684 C C . ARG A 1 83 ? 13.341 -5.595 11.741 1.00 67.56 83 ARG A C 1
ATOM 686 O O . ARG A 1 83 ? 14.488 -5.172 11.648 1.00 67.56 83 ARG A O 1
ATOM 693 N N . ASN A 1 84 ? 13.066 -6.900 11.734 1.00 62.03 84 ASN A N 1
ATOM 694 C CA . ASN A 1 84 ? 14.089 -7.899 12.057 1.00 62.03 84 ASN A CA 1
ATOM 695 C C . ASN A 1 84 ? 14.683 -8.678 10.870 1.00 62.03 84 ASN A C 1
ATOM 697 O O . ASN A 1 84 ? 15.460 -9.597 11.094 1.00 62.03 84 ASN A O 1
ATOM 701 N N . ARG A 1 85 ? 14.402 -8.320 9.610 1.00 63.66 85 ARG A N 1
ATOM 702 C CA . ARG A 1 85 ? 14.857 -9.115 8.443 1.00 63.66 85 ARG A CA 1
ATOM 703 C C . ARG A 1 85 ? 16.233 -8.734 7.865 1.00 63.66 85 ARG A C 1
ATOM 705 O O . ARG A 1 85 ? 16.645 -9.281 6.850 1.00 63.66 85 ARG A O 1
ATOM 712 N N . THR A 1 86 ? 16.940 -7.785 8.475 1.00 56.88 86 THR A N 1
ATOM 713 C CA . THR A 1 86 ? 18.267 -7.321 8.020 1.00 56.88 86 THR A CA 1
ATOM 714 C C . THR A 1 86 ? 19.419 -7.746 8.939 1.00 56.88 86 THR A C 1
ATOM 716 O O . THR A 1 86 ? 20.435 -7.054 8.982 1.00 56.88 86 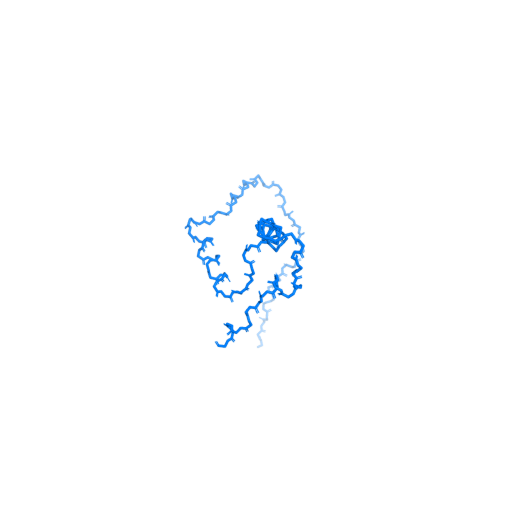THR A O 1
ATOM 719 N N . ARG A 1 87 ? 19.275 -8.851 9.677 1.00 53.06 87 ARG A N 1
ATOM 720 C CA . ARG A 1 87 ? 20.387 -9.551 10.337 1.00 53.06 87 ARG A CA 1
ATOM 721 C C . ARG A 1 87 ? 20.570 -10.926 9.722 1.00 53.06 87 ARG A C 1
ATOM 723 O O . ARG A 1 87 ? 19.533 -11.529 9.370 1.00 53.06 87 ARG A O 1
#

Organism: NCBI:txid56723

Sequence (87 aa):
MARTKQTARKSTGGKAPRKQLATKAKPHRYRPGTVALREIRRYQKSTELLIRKLPFQRLVREIAQDFKTDLRFQSTSWNSRDRNRTR

Radius of gyration: 28.59 Å; Cα contacts (8 Å, |Δi|>4): 16; chains: 1; bounding box: 84×33×60 Å

pLDDT: mean 82.29, std 14.98, range [46.81, 98.38]

Foldseek 3Di:
DDDDDDDDDDPDDDDDDDDDVPPPDPPDDDDPPPVVVVVVVVCVQAQDDPDDLPVVVVVVVVVVCVVDNPDDDDPCVSPDGDPPRPD

Secondary structure (DSSP, 8-state):
-------------S----------PPPP-PPTTHHHHHHHHHHHH----SS-HHHHHHHHHHHHHHH-TT----GGGG------TT-

InterPro domains:
  IPR000164 Histone H3/CENP-A [PR00622] (3-17)
  IPR000164 Histone H3/CENP-A [PR00622] (22-43)
  IPR000164 Histone H3/CENP-A [PR00622] (46-63)
  IPR000164 Histone H3/CENP-A [PR00622] (68-86)
  IPR000164 Histone H3/CENP-A [PS00322] (15-21)
  IPR000164 Histone H3/CENP-A [PS00959] (55-63)
  IPR000164 Histone H3/CENP-A [PTHR11426] (1-76)
  IPR000164 Histone H3/CENP-A [SM00428] (22-87)
  IPR007125 Core Histone H2A/H2B/H3 domain [PF00125] (32-78)
  IPR009072 Histone-fold [G3DSA:1.10.20.10] (2-79)
  IPR009072 Histone-fold [SSF47113] (2-77)

Solvent-accessible surface area (backbone atoms only — not comparable to full-atom values): 6226 Å² total; per-residue (Å²): 136,85,84,80,84,81,77,83,77,79,84,72,72,95,68,87,80,71,94,61,91,69,74,77,74,74,82,89,72,79,60,89,59,57,64,57,56,52,49,52,55,49,58,71,73,47,63,71,78,89,65,64,59,69,68,53,54,50,53,53,52,56,60,45,46,78,80,43,80,88,79,85,78,66,80,63,79,80,61,79,65,75,83,74,84,87,116